Protein AF-A0A662RAE0-F1 (afdb_monomer_lite)

Structure (mmCIF, N/CA/C/O backbone):
data_AF-A0A662RAE0-F1
#
_entry.id   AF-A0A662RAE0-F1
#
loop_
_atom_site.group_PDB
_atom_site.id
_atom_site.type_symbol
_atom_site.label_atom_id
_atom_site.label_alt_id
_atom_site.label_comp_id
_atom_site.label_asym_id
_atom_site.label_entity_id
_atom_site.label_seq_id
_atom_site.pdbx_PDB_ins_code
_atom_site.Cartn_x
_atom_site.Cartn_y
_atom_site.Cartn_z
_atom_site.occupancy
_atom_site.B_iso_or_equiv
_atom_site.auth_seq_id
_atom_site.auth_comp_id
_atom_site.auth_asym_id
_atom_site.auth_atom_id
_atom_site.pdbx_PDB_model_num
ATOM 1 N N . MET A 1 1 ? 20.609 14.371 32.559 1.00 42.94 1 MET A N 1
ATOM 2 C CA . MET A 1 1 ? 20.238 14.198 31.137 1.00 42.94 1 MET A CA 1
ATOM 3 C C . MET A 1 1 ? 19.024 13.289 31.076 1.00 42.94 1 MET A C 1
ATOM 5 O O . MET A 1 1 ? 19.157 12.091 31.280 1.00 42.94 1 MET A O 1
ATOM 9 N N . GLN A 1 2 ? 17.835 13.879 30.946 1.00 44.38 2 GLN A N 1
ATOM 10 C CA . GLN A 1 2 ? 16.576 13.139 30.919 1.00 44.38 2 GLN A CA 1
ATOM 11 C C . GLN A 1 2 ? 16.362 12.576 29.514 1.00 44.38 2 GLN A C 1
ATOM 13 O O . GLN A 1 2 ? 16.314 13.319 28.536 1.00 44.38 2 GLN A O 1
ATOM 18 N N . TRP A 1 3 ? 16.285 11.252 29.428 1.00 42.00 3 TRP A N 1
ATOM 19 C CA . TRP A 1 3 ? 15.956 10.506 28.224 1.00 42.00 3 TRP A CA 1
ATOM 20 C C . TRP A 1 3 ? 14.484 10.736 27.871 1.00 42.00 3 TRP A C 1
ATOM 22 O O . TRP A 1 3 ? 13.607 9.951 28.227 1.00 42.00 3 TRP A O 1
ATOM 32 N N . THR A 1 4 ? 14.197 11.839 27.182 1.00 54.75 4 THR A N 1
ATOM 33 C CA . THR A 1 4 ? 12.907 12.041 26.523 1.00 54.75 4 THR A CA 1
ATOM 34 C C . THR A 1 4 ? 12.795 11.015 25.405 1.00 54.75 4 THR A C 1
ATOM 36 O O . THR A 1 4 ? 13.408 11.142 24.347 1.00 54.75 4 THR A O 1
ATOM 39 N N . ASN A 1 5 ? 12.020 9.973 25.682 1.00 58.84 5 ASN A N 1
ATOM 40 C CA . ASN A 1 5 ? 11.511 8.991 24.742 1.00 58.84 5 ASN A CA 1
ATOM 41 C C . ASN A 1 5 ? 11.079 9.697 23.439 1.00 58.84 5 ASN A C 1
ATOM 43 O O . ASN A 1 5 ? 10.125 10.482 23.416 1.00 58.84 5 ASN A O 1
ATOM 47 N N . ASN A 1 6 ? 11.884 9.520 22.391 1.00 67.81 6 ASN A N 1
ATOM 48 C CA . ASN A 1 6 ? 12.034 10.466 21.287 1.00 67.81 6 ASN A CA 1
ATOM 49 C C . ASN A 1 6 ? 10.888 10.303 20.271 1.00 67.81 6 ASN A C 1
ATOM 51 O O . ASN A 1 6 ? 11.061 9.780 19.167 1.00 67.81 6 ASN A O 1
ATOM 55 N N . LYS A 1 7 ? 9.686 10.763 20.646 1.00 68.81 7 LYS A N 1
ATOM 56 C CA . LYS A 1 7 ? 8.509 10.843 19.758 1.00 68.81 7 LYS A CA 1
ATOM 57 C C . LYS A 1 7 ? 8.854 11.503 18.422 1.00 68.81 7 LYS A C 1
ATOM 59 O O . LYS A 1 7 ? 8.306 11.116 17.402 1.00 68.81 7 LYS A O 1
ATOM 64 N N . PHE A 1 8 ? 9.797 12.445 18.413 1.00 71.56 8 PHE A N 1
ATOM 65 C CA . PHE A 1 8 ? 10.277 13.096 17.198 1.00 71.56 8 PHE A CA 1
ATOM 66 C C . PHE A 1 8 ? 10.974 12.124 16.231 1.00 71.56 8 PHE A C 1
ATOM 68 O O . PHE A 1 8 ? 10.584 12.046 15.070 1.00 71.56 8 PHE A O 1
ATOM 75 N N . ILE A 1 9 ? 11.935 11.323 16.710 1.00 75.81 9 ILE A N 1
ATOM 76 C CA . ILE A 1 9 ? 12.630 10.323 15.878 1.00 75.81 9 ILE A CA 1
ATOM 77 C C . ILE A 1 9 ? 11.665 9.223 15.428 1.00 75.81 9 ILE A C 1
ATOM 79 O O . ILE A 1 9 ? 11.730 8.783 14.285 1.00 75.81 9 ILE A O 1
ATOM 83 N N . THR A 1 10 ? 10.729 8.819 16.289 1.00 69.62 10 THR A N 1
ATOM 84 C CA . THR A 1 10 ? 9.716 7.809 15.940 1.00 69.62 10 THR A CA 1
ATOM 85 C C . THR A 1 10 ? 8.803 8.312 14.819 1.00 69.62 10 THR A C 1
ATOM 87 O O . THR A 1 10 ? 8.594 7.613 13.832 1.00 69.62 10 THR A O 1
ATOM 90 N N . THR A 1 11 ? 8.318 9.552 14.918 1.00 74.81 11 THR A N 1
ATOM 91 C CA . THR A 1 11 ? 7.478 10.169 13.882 1.00 74.81 11 THR A CA 1
ATOM 92 C C . THR A 1 11 ? 8.239 10.365 12.570 1.00 74.81 11 THR A C 1
ATOM 94 O O . THR A 1 11 ? 7.685 10.083 11.510 1.00 74.81 11 THR A O 1
ATOM 97 N N . LEU A 1 12 ? 9.507 10.791 12.626 1.00 74.88 12 LEU A N 1
ATOM 98 C CA . LEU A 1 12 ? 10.367 10.897 11.441 1.00 74.88 12 LEU A CA 1
ATOM 99 C C . LEU A 1 12 ? 10.636 9.532 10.796 1.00 74.88 12 LEU A C 1
ATOM 101 O O . LEU A 1 12 ? 10.610 9.409 9.576 1.00 74.88 12 LEU A O 1
ATOM 105 N N . GLY A 1 13 ? 10.859 8.492 11.599 1.00 73.19 13 GLY A N 1
ATOM 106 C CA . GLY A 1 13 ? 11.037 7.132 11.095 1.00 73.19 13 GLY A CA 1
ATOM 107 C C . GLY A 1 13 ? 9.794 6.632 10.360 1.00 73.19 13 GLY A C 1
ATOM 108 O O . GLY A 1 13 ? 9.895 6.137 9.240 1.00 73.19 13 GLY A O 1
ATOM 109 N N 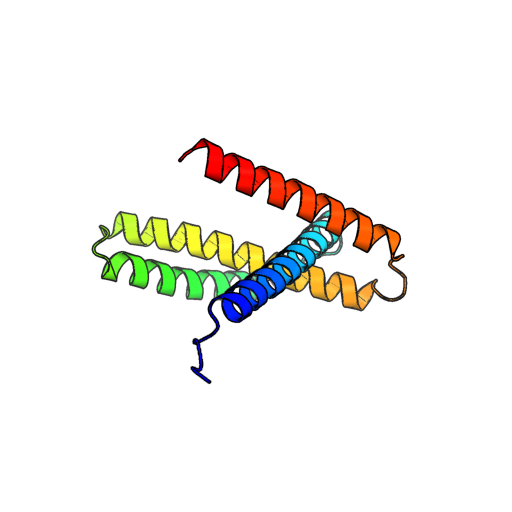. ILE A 1 14 ? 8.609 6.830 10.948 1.00 73.38 14 ILE A N 1
ATOM 110 C CA . ILE A 1 14 ? 7.335 6.425 10.337 1.00 73.38 14 ILE A CA 1
ATOM 111 C C . ILE A 1 14 ? 7.087 7.186 9.027 1.00 73.38 14 ILE A C 1
ATOM 113 O O . ILE A 1 14 ? 6.680 6.574 8.041 1.00 73.38 14 ILE A O 1
ATOM 117 N N . SER A 1 15 ? 7.361 8.494 8.973 1.00 73.62 15 SER A N 1
ATOM 118 C CA . SER A 1 15 ? 7.140 9.286 7.756 1.00 73.62 15 SER A CA 1
ATOM 119 C C . SER A 1 15 ? 8.086 8.905 6.615 1.00 73.62 15 SER A C 1
ATOM 121 O O . SER A 1 15 ? 7.644 8.835 5.470 1.00 73.62 15 SER A O 1
ATOM 123 N N . ILE A 1 16 ? 9.351 8.589 6.909 1.00 73.81 16 ILE A N 1
ATOM 124 C CA . ILE A 1 16 ? 10.318 8.112 5.906 1.00 73.81 16 ILE A CA 1
ATOM 125 C C . ILE A 1 16 ? 9.889 6.754 5.342 1.00 73.81 16 ILE A C 1
ATOM 127 O O . ILE A 1 16 ? 9.906 6.561 4.126 1.00 73.81 16 ILE A O 1
ATOM 131 N N . VAL A 1 17 ? 9.460 5.824 6.200 1.00 73.69 17 VAL A N 1
ATOM 132 C CA . VAL A 1 17 ? 8.983 4.500 5.767 1.00 73.69 17 VAL A CA 1
ATOM 133 C C . VAL A 1 17 ? 7.727 4.626 4.903 1.00 73.69 17 VAL A C 1
ATOM 135 O O . VAL A 1 17 ? 7.642 3.997 3.849 1.00 73.69 17 VAL A O 1
ATOM 138 N N . LEU A 1 18 ? 6.780 5.484 5.294 1.00 74.06 18 LEU A N 1
ATOM 139 C CA . LEU A 1 18 ? 5.584 5.768 4.497 1.00 74.06 18 LEU A CA 1
ATOM 140 C C . LEU A 1 18 ? 5.936 6.394 3.143 1.00 74.06 18 LEU A C 1
ATOM 142 O O . LEU A 1 18 ? 5.381 5.987 2.125 1.00 74.06 18 LEU A O 1
ATOM 146 N N . ALA A 1 19 ? 6.879 7.338 3.109 1.00 69.88 19 ALA A N 1
ATOM 147 C CA . ALA A 1 19 ? 7.329 7.969 1.871 1.00 69.88 19 ALA A CA 1
ATOM 148 C C . ALA A 1 19 ? 7.967 6.952 0.911 1.00 69.88 19 ALA A C 1
ATOM 150 O O . ALA A 1 19 ? 7.622 6.922 -0.269 1.00 69.88 19 ALA A O 1
ATOM 151 N N . LEU A 1 20 ? 8.836 6.069 1.413 1.00 70.00 20 LEU A N 1
ATOM 152 C CA . LEU A 1 20 ? 9.415 4.982 0.615 1.00 70.00 20 LEU A CA 1
ATOM 153 C C . LEU A 1 20 ? 8.341 4.012 0.105 1.00 70.00 20 LEU A C 1
ATOM 155 O O . LEU A 1 20 ? 8.378 3.611 -1.061 1.00 70.00 20 LEU A O 1
ATOM 159 N N . GLY A 1 21 ? 7.349 3.693 0.940 1.00 73.69 21 GLY A N 1
ATOM 160 C CA . GLY A 1 21 ? 6.181 2.908 0.543 1.00 73.69 21 GLY A CA 1
ATOM 161 C C . GLY A 1 21 ? 5.434 3.549 -0.628 1.00 73.69 21 GLY A C 1
ATOM 162 O O . GLY A 1 21 ? 5.219 2.898 -1.649 1.00 73.69 21 GLY A O 1
ATOM 163 N N . MET A 1 22 ? 5.127 4.844 -0.541 1.00 73.81 22 MET A N 1
ATOM 164 C CA . MET A 1 22 ? 4.441 5.578 -1.611 1.00 73.81 22 MET A CA 1
ATOM 165 C C . MET A 1 22 ? 5.252 5.606 -2.909 1.00 73.81 22 MET A C 1
ATOM 167 O O . MET A 1 22 ? 4.689 5.387 -3.980 1.00 73.81 22 MET A O 1
ATOM 171 N N . ILE A 1 23 ? 6.574 5.789 -2.834 1.00 71.69 23 ILE A N 1
ATOM 172 C CA . ILE A 1 23 ? 7.447 5.739 -4.017 1.00 71.69 23 ILE A CA 1
ATOM 173 C C . ILE A 1 23 ? 7.357 4.362 -4.690 1.00 71.69 23 ILE A C 1
ATOM 175 O O . ILE A 1 23 ? 7.162 4.287 -5.903 1.00 71.69 23 ILE A O 1
ATOM 179 N N . SER A 1 24 ? 7.428 3.270 -3.920 1.00 70.38 24 SER A N 1
ATOM 180 C CA . SER A 1 24 ? 7.311 1.913 -4.475 1.00 70.38 24 SER A CA 1
ATOM 181 C C . SER A 1 24 ? 5.948 1.657 -5.133 1.00 70.38 24 SER A C 1
ATOM 183 O O . SER A 1 24 ? 5.886 1.053 -6.202 1.00 70.38 24 SER A O 1
ATOM 185 N N . VAL A 1 25 ? 4.868 2.203 -4.566 1.00 74.00 25 VAL A N 1
ATOM 186 C CA . VAL A 1 25 ? 3.513 2.108 -5.124 1.00 74.00 25 VAL A CA 1
ATOM 187 C C . VAL A 1 25 ? 3.419 2.801 -6.486 1.00 74.00 25 VAL A C 1
ATOM 189 O O . VAL A 1 25 ? 2.867 2.224 -7.422 1.00 74.00 25 VAL A O 1
ATOM 192 N N . VAL A 1 26 ? 4.001 3.996 -6.638 1.00 74.81 26 VAL A N 1
ATOM 193 C CA . VAL A 1 26 ? 4.000 4.733 -7.918 1.00 74.81 26 VAL A CA 1
ATOM 194 C C . VAL A 1 26 ? 4.741 3.953 -9.010 1.00 74.81 26 VAL A C 1
ATOM 196 O O . VAL A 1 26 ? 4.244 3.846 -10.135 1.00 74.81 26 VAL A O 1
ATOM 199 N N . PHE A 1 27 ? 5.883 3.335 -8.688 1.00 68.12 27 PHE A N 1
ATOM 200 C CA . PHE A 1 27 ? 6.578 2.450 -9.631 1.00 68.12 27 PHE A CA 1
ATOM 201 C C . PHE A 1 27 ? 5.731 1.232 -10.021 1.00 68.12 27 PHE A C 1
ATOM 203 O O . PHE A 1 27 ? 5.746 0.829 -11.185 1.00 68.12 27 PHE A O 1
ATOM 210 N N . GLY A 1 28 ? 4.950 0.688 -9.085 1.00 69.50 28 GLY A N 1
ATOM 211 C CA . GLY A 1 28 ? 3.976 -0.372 -9.347 1.00 69.50 28 GLY A CA 1
ATOM 212 C C . GLY A 1 28 ? 2.908 0.013 -10.356 1.00 69.50 28 GLY A C 1
ATOM 213 O O . GLY A 1 28 ? 2.668 -0.733 -11.307 1.00 69.50 28 GLY A O 1
ATOM 214 N N . VAL A 1 29 ? 2.310 1.201 -10.195 1.00 70.56 29 VAL A N 1
ATOM 215 C CA . VAL A 1 29 ? 1.319 1.734 -11.148 1.00 70.56 29 VAL A CA 1
ATOM 216 C C . VAL A 1 29 ? 1.932 1.833 -12.543 1.00 70.56 29 VAL A C 1
ATOM 218 O O . VAL A 1 29 ? 1.324 1.413 -13.525 1.00 70.56 29 VAL A O 1
ATOM 221 N N . ILE A 1 30 ? 3.157 2.351 -12.643 1.00 69.19 30 ILE A N 1
ATOM 222 C CA . ILE A 1 30 ? 3.840 2.542 -13.928 1.00 69.19 30 ILE A CA 1
ATOM 223 C C . ILE A 1 30 ? 4.194 1.207 -14.579 1.00 69.19 30 ILE A C 1
ATOM 225 O O . ILE A 1 30 ? 4.096 1.092 -15.800 1.00 69.19 30 ILE A O 1
ATOM 229 N N . HIS A 1 31 ? 4.565 0.191 -13.799 1.00 66.81 31 HIS A N 1
ATOM 230 C CA . HIS A 1 31 ? 4.819 -1.156 -14.309 1.00 66.81 31 HIS A CA 1
ATOM 231 C C . HIS A 1 31 ? 3.562 -1.761 -14.944 1.00 66.81 31 HIS A C 1
ATOM 233 O O . HIS A 1 31 ? 3.606 -2.174 -16.102 1.00 66.81 31 HIS A O 1
ATOM 239 N N . ILE A 1 32 ? 2.435 -1.715 -14.227 1.00 67.94 32 ILE A N 1
ATOM 240 C CA . ILE A 1 32 ? 1.137 -2.222 -14.699 1.00 67.94 32 ILE A CA 1
ATOM 241 C C . ILE A 1 32 ? 0.655 -1.425 -15.922 1.00 67.94 32 ILE A C 1
ATOM 243 O O . ILE A 1 32 ? 0.224 -2.002 -16.917 1.00 67.94 32 ILE A O 1
ATOM 247 N N . SER A 1 33 ? 0.790 -0.095 -15.893 1.00 64.81 33 SER A N 1
ATOM 248 C CA . SER A 1 33 ? 0.398 0.784 -17.003 1.00 64.81 33 SER A CA 1
ATOM 249 C C . SER A 1 33 ? 1.288 0.641 -18.241 1.00 64.81 33 SER A C 1
ATOM 251 O O . SER A 1 33 ? 0.857 1.002 -19.332 1.00 64.81 33 SER A O 1
ATOM 253 N N . SER A 1 34 ? 2.518 0.138 -18.100 1.00 63.03 34 SER A N 1
ATOM 254 C CA . SER A 1 34 ? 3.436 -0.084 -19.228 1.00 63.03 34 SER A CA 1
ATOM 255 C C . SER A 1 34 ? 3.139 -1.381 -19.992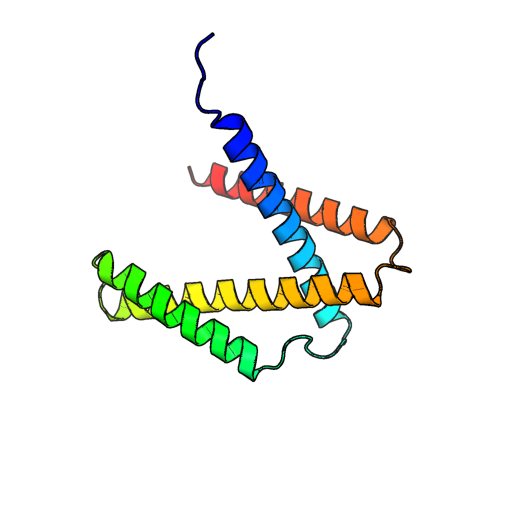 1.00 63.03 34 SER A C 1
ATOM 257 O O . SER A 1 34 ? 3.913 -1.747 -20.875 1.00 63.03 34 SER A O 1
ATOM 259 N N . GLY A 1 35 ? 2.067 -2.103 -19.642 1.00 58.78 35 GLY A N 1
ATOM 260 C CA . GLY A 1 35 ? 1.701 -3.373 -20.275 1.00 58.78 35 GLY A CA 1
ATOM 261 C C . GLY A 1 35 ? 2.631 -4.535 -19.918 1.00 58.78 35 GLY A C 1
ATOM 262 O O . GLY A 1 35 ? 2.523 -5.605 -20.515 1.00 58.78 35 GLY A O 1
ATOM 263 N N . ALA A 1 36 ? 3.537 -4.350 -18.949 1.00 58.09 36 ALA A N 1
ATOM 264 C CA . ALA A 1 36 ? 4.241 -5.470 -18.346 1.00 58.09 36 ALA A CA 1
ATOM 265 C C . ALA A 1 36 ? 3.190 -6.309 -17.607 1.00 58.09 36 ALA A C 1
ATOM 267 O O . ALA A 1 36 ? 2.422 -5.775 -16.805 1.00 58.09 36 ALA A O 1
ATOM 268 N N . GLY A 1 37 ? 3.092 -7.594 -17.956 1.00 58.25 37 GLY A N 1
ATOM 269 C CA . GLY A 1 37 ? 2.090 -8.506 -17.404 1.00 58.25 37 GLY A CA 1
ATOM 270 C C . GLY A 1 37 ? 2.056 -8.480 -15.875 1.00 58.25 37 GLY A C 1
ATOM 271 O O . GLY A 1 37 ? 3.027 -8.092 -15.230 1.00 58.25 37 GLY A O 1
ATOM 272 N N . ASN A 1 38 ? 0.921 -8.881 -15.298 1.00 58.78 38 ASN A N 1
ATOM 273 C CA . ASN A 1 38 ? 0.696 -8.776 -13.860 1.00 58.78 38 ASN A CA 1
ATOM 274 C C . ASN A 1 38 ? 1.848 -9.440 -13.063 1.00 58.78 38 ASN A C 1
ATOM 276 O O . ASN A 1 38 ? 2.010 -10.659 -13.152 1.00 58.78 38 ASN A O 1
ATOM 280 N N . PRO A 1 39 ? 2.638 -8.668 -12.291 1.00 61.44 39 PRO A N 1
ATOM 281 C CA . PRO A 1 39 ? 3.837 -9.169 -11.618 1.00 61.44 39 PRO A CA 1
ATOM 282 C C . PRO A 1 39 ? 3.527 -10.154 -10.485 1.00 61.44 39 PRO A C 1
ATOM 284 O O . PRO A 1 39 ? 4.409 -10.888 -10.044 1.00 61.44 39 PRO A O 1
ATOM 287 N N . VAL A 1 40 ? 2.281 -10.167 -10.002 1.00 60.88 40 VAL A N 1
ATOM 288 C CA . VAL A 1 40 ? 1.839 -11.028 -8.904 1.00 60.88 40 VAL A CA 1
ATOM 289 C C . VAL A 1 40 ? 0.844 -12.058 -9.439 1.00 60.88 40 VAL A C 1
ATOM 291 O O . VAL A 1 40 ? -0.166 -11.669 -10.032 1.00 60.88 40 VAL A O 1
ATOM 294 N N . PRO A 1 41 ? 1.061 -13.366 -9.217 1.00 73.31 41 PRO A N 1
ATOM 295 C CA . PRO A 1 41 ? 0.086 -14.373 -9.602 1.00 73.31 41 PRO A CA 1
ATOM 296 C C . PRO A 1 41 ? -1.236 -14.108 -8.870 1.00 73.31 41 PRO A C 1
ATOM 298 O O . PRO A 1 41 ? -1.285 -14.036 -7.643 1.00 73.31 41 PRO A O 1
ATOM 301 N N . LEU A 1 42 ? -2.317 -13.979 -9.642 1.00 71.94 42 LEU A N 1
ATOM 302 C CA . LEU A 1 42 ? -3.680 -13.698 -9.167 1.00 71.94 42 LEU A CA 1
ATOM 303 C C . LEU A 1 42 ? -4.113 -14.562 -7.958 1.00 71.94 42 LEU A C 1
ATOM 305 O O . LEU A 1 42 ? -4.680 -14.006 -7.018 1.00 71.94 42 LEU A O 1
ATOM 309 N N . PRO A 1 43 ? -3.787 -15.873 -7.901 1.00 78.69 43 PRO A N 1
ATOM 310 C CA . PRO A 1 43 ? -4.074 -16.706 -6.732 1.00 78.69 43 PRO A CA 1
ATOM 311 C C . PRO A 1 43 ? -3.418 -16.218 -5.434 1.00 78.69 43 PRO A C 1
ATOM 313 O O . PRO A 1 43 ? -4.048 -16.263 -4.381 1.00 78.69 43 PRO A O 1
ATOM 316 N N . ALA A 1 44 ? -2.180 -15.718 -5.492 1.00 73.38 44 ALA A N 1
ATOM 317 C CA . ALA A 1 44 ? -1.472 -15.210 -4.317 1.00 73.38 44 ALA A CA 1
ATOM 318 C C . ALA A 1 44 ? -2.076 -13.889 -3.819 1.00 73.38 44 ALA A C 1
ATOM 320 O O . ALA A 1 44 ? -2.192 -13.681 -2.612 1.00 73.38 44 ALA A O 1
ATOM 321 N N . LEU A 1 45 ? -2.520 -13.028 -4.742 1.00 78.50 45 LEU A N 1
ATOM 322 C CA . LEU A 1 45 ? -3.211 -11.782 -4.408 1.00 78.50 45 LEU A CA 1
ATOM 323 C C . LEU A 1 45 ? -4.549 -12.054 -3.706 1.00 78.50 45 LEU A C 1
ATOM 325 O O . LEU A 1 45 ? -4.853 -11.422 -2.699 1.00 78.50 45 LEU A O 1
ATOM 329 N N . LEU A 1 46 ? -5.324 -13.024 -4.202 1.00 79.88 46 LEU A N 1
ATOM 330 C CA . LEU A 1 46 ? -6.594 -13.433 -3.591 1.00 79.88 46 LEU A CA 1
ATOM 331 C C . LEU A 1 46 ? -6.393 -14.071 -2.211 1.00 79.88 46 LEU A C 1
ATOM 333 O O . LEU A 1 46 ? -7.190 -13.834 -1.307 1.00 79.88 46 LEU A O 1
ATOM 337 N N . MET A 1 47 ? -5.311 -14.832 -2.028 1.00 82.94 47 MET A N 1
ATOM 338 C CA . MET A 1 47 ? -4.907 -15.371 -0.725 1.00 82.94 47 MET A CA 1
ATOM 339 C C . MET A 1 47 ? -4.604 -14.248 0.274 1.00 82.94 47 MET A C 1
ATOM 341 O O . MET A 1 47 ? -5.148 -14.237 1.376 1.00 82.94 47 MET A O 1
ATOM 345 N N . ALA A 1 48 ? -3.795 -13.262 -0.128 1.00 81.19 48 ALA A N 1
ATOM 346 C CA . ALA A 1 48 ? -3.489 -12.099 0.702 1.00 81.19 48 ALA A CA 1
ATOM 347 C C . ALA A 1 48 ? -4.752 -11.285 1.030 1.00 81.19 48 ALA A C 1
ATOM 349 O O . ALA A 1 48 ? -4.962 -10.922 2.188 1.00 81.19 48 ALA A O 1
ATOM 350 N N . PHE A 1 49 ? -5.628 -11.074 0.043 1.00 87.62 49 PHE A N 1
ATOM 351 C CA . PHE A 1 49 ? -6.923 -10.428 0.241 1.00 87.62 49 PHE A CA 1
ATOM 352 C C . PHE A 1 49 ? -7.765 -11.170 1.278 1.00 87.62 49 PHE A C 1
ATOM 354 O O . PHE A 1 49 ? -8.252 -10.548 2.215 1.00 87.62 49 PHE A O 1
ATOM 361 N N . ALA A 1 50 ? -7.900 -12.493 1.159 1.00 87.69 50 ALA A N 1
ATOM 362 C CA . ALA A 1 50 ? -8.692 -13.298 2.084 1.00 87.69 50 ALA A CA 1
ATOM 363 C C . ALA A 1 50 ? -8.148 -13.241 3.521 1.00 87.69 50 ALA A C 1
ATOM 365 O O . ALA A 1 50 ? -8.923 -13.077 4.462 1.00 87.69 50 ALA A O 1
ATOM 366 N N . ILE A 1 51 ? -6.826 -13.316 3.702 1.00 89.81 51 ILE A N 1
ATOM 367 C CA . ILE A 1 51 ? -6.196 -13.228 5.029 1.00 89.81 51 ILE A CA 1
ATOM 368 C C . ILE A 1 51 ? -6.470 -11.859 5.662 1.00 89.81 51 ILE A C 1
ATOM 370 O O . ILE A 1 51 ? -6.926 -11.782 6.803 1.00 89.81 51 ILE A O 1
ATOM 374 N N . VAL A 1 52 ? -6.232 -10.771 4.921 1.00 88.56 52 VAL A N 1
ATOM 375 C CA . VAL A 1 52 ? -6.449 -9.407 5.431 1.00 88.56 52 VAL A CA 1
ATOM 376 C C . VAL A 1 52 ? -7.934 -9.124 5.648 1.00 88.56 52 VAL A C 1
ATOM 378 O O . VAL A 1 52 ? -8.283 -8.439 6.605 1.00 88.56 52 VAL A O 1
ATOM 381 N N . PHE A 1 53 ? -8.811 -9.680 4.814 1.00 89.38 53 PHE A N 1
ATOM 382 C CA . PHE A 1 53 ? -10.260 -9.580 4.964 1.00 89.38 53 PHE A CA 1
ATOM 383 C C . PHE A 1 53 ? -10.728 -10.181 6.281 1.00 89.38 53 PHE A C 1
ATOM 385 O O . PHE A 1 53 ? -11.415 -9.496 7.032 1.00 89.38 53 PHE A O 1
ATOM 392 N N . VAL A 1 54 ? -10.303 -11.410 6.594 1.00 90.88 54 VAL A N 1
ATOM 393 C CA . VAL A 1 54 ? -10.663 -12.086 7.849 1.00 90.88 54 VAL A CA 1
ATOM 394 C C . VAL A 1 54 ? -10.128 -11.314 9.056 1.00 90.88 54 VAL A C 1
ATOM 396 O O . VAL A 1 54 ? -10.869 -11.069 10.007 1.00 90.88 54 VAL A O 1
ATOM 399 N N . LEU A 1 55 ? -8.868 -10.868 9.010 1.00 89.56 55 LEU A N 1
ATOM 400 C CA . LEU A 1 55 ? -8.277 -10.063 10.086 1.00 89.56 55 LEU A CA 1
ATOM 401 C C . LEU A 1 55 ? -9.014 -8.730 10.275 1.00 89.56 55 LEU A C 1
ATOM 403 O O . LEU A 1 55 ? -9.304 -8.338 11.404 1.00 89.56 55 LEU A O 1
ATOM 407 N N . GLY A 1 56 ? -9.342 -8.050 9.176 1.00 84.81 56 GLY A N 1
ATOM 408 C CA . GLY A 1 56 ? -10.081 -6.793 9.187 1.00 84.81 56 GLY A CA 1
ATOM 409 C C . GLY A 1 56 ? -11.498 -6.966 9.723 1.00 84.81 56 GLY A C 1
ATOM 410 O O . GLY A 1 56 ? -11.921 -6.187 10.574 1.00 84.81 56 GLY A O 1
ATOM 411 N N . SER A 1 57 ? -12.213 -8.008 9.293 1.00 84.00 57 SER A N 1
ATOM 412 C CA . SER A 1 57 ? -13.563 -8.285 9.784 1.00 84.00 57 SER A CA 1
ATOM 413 C C . SER A 1 57 ? -13.574 -8.597 11.278 1.00 84.00 57 SER A C 1
ATOM 415 O O . SER A 1 57 ? -14.398 -8.039 11.993 1.00 84.00 57 SER A O 1
ATOM 417 N N . VAL A 1 58 ? -12.620 -9.398 11.773 1.00 87.94 58 VAL A N 1
ATOM 418 C CA . VAL A 1 58 ? -12.504 -9.698 13.212 1.00 87.94 58 VAL A CA 1
ATOM 419 C C . VAL A 1 58 ? -12.178 -8.432 14.004 1.00 87.94 58 VAL A C 1
ATOM 421 O O . VAL A 1 58 ? -12.768 -8.194 15.050 1.00 87.94 58 VAL A O 1
ATOM 424 N N . PHE A 1 59 ? -11.291 -7.576 13.492 1.00 88.06 59 PHE A N 1
ATOM 425 C CA . PHE A 1 59 ? -10.928 -6.326 14.161 1.00 88.06 59 PHE A CA 1
ATOM 426 C C . PHE A 1 59 ? -12.101 -5.344 14.287 1.00 88.06 59 PHE A C 1
ATOM 428 O O . PHE A 1 59 ? -12.238 -4.682 15.313 1.00 88.06 59 PHE A O 1
ATOM 435 N N . PHE A 1 60 ? -12.942 -5.219 13.257 1.00 84.62 60 PHE A N 1
ATOM 436 C CA . PHE A 1 60 ? -14.125 -4.358 13.329 1.00 84.62 60 PHE A CA 1
ATOM 437 C C . PHE A 1 60 ? -15.236 -4.961 14.194 1.00 84.62 60 PHE A C 1
ATOM 439 O O . PHE A 1 60 ? -15.906 -4.215 14.907 1.00 84.62 60 PHE A O 1
ATOM 446 N N . GLU A 1 61 ? -15.404 -6.284 14.172 1.00 86.06 61 GLU A N 1
ATOM 447 C CA . GLU A 1 61 ? -16.369 -6.984 15.026 1.00 86.06 61 GLU A CA 1
ATOM 448 C C . GLU A 1 61 ? -16.002 -6.847 16.515 1.00 86.06 61 GLU A C 1
ATOM 450 O O . GLU A 1 61 ? -16.860 -6.503 17.326 1.00 86.06 61 GLU A O 1
ATOM 455 N N . ASP A 1 62 ? -14.717 -6.973 16.868 1.00 86.88 62 ASP A N 1
ATOM 456 C CA . ASP A 1 62 ? -14.215 -6.793 18.244 1.00 86.88 62 ASP A CA 1
ATOM 457 C C . ASP A 1 62 ? -14.450 -5.368 18.786 1.00 86.88 62 ASP A C 1
ATOM 459 O O . ASP A 1 62 ? -14.658 -5.160 19.980 1.00 86.88 62 ASP A O 1
ATOM 463 N N . ARG A 1 63 ? -14.511 -4.366 17.897 1.00 84.00 63 ARG A N 1
ATOM 464 C CA . ARG A 1 63 ? -14.821 -2.970 18.255 1.00 84.00 63 ARG A CA 1
ATOM 465 C C . ARG A 1 63 ? -16.314 -2.645 18.319 1.00 84.00 63 ARG A C 1
ATOM 467 O O . ARG A 1 63 ? -16.667 -1.472 18.446 1.00 84.00 63 ARG A O 1
ATOM 474 N N . GLY A 1 64 ? -17.176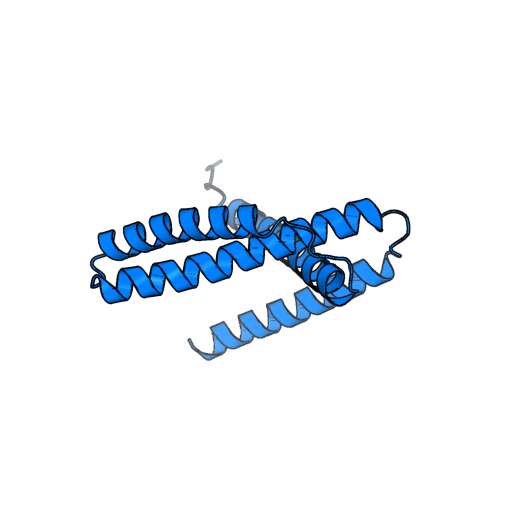 -3.659 18.257 1.00 83.69 64 GLY A N 1
ATOM 475 C CA . GLY A 1 64 ? -18.622 -3.511 18.406 1.00 83.69 64 GLY A CA 1
ATOM 476 C C . GLY A 1 64 ? -19.338 -3.037 17.142 1.00 83.69 64 GLY A C 1
ATOM 477 O O . GLY A 1 64 ? -20.438 -2.499 17.243 1.00 83.69 64 GLY A O 1
ATOM 478 N N . ALA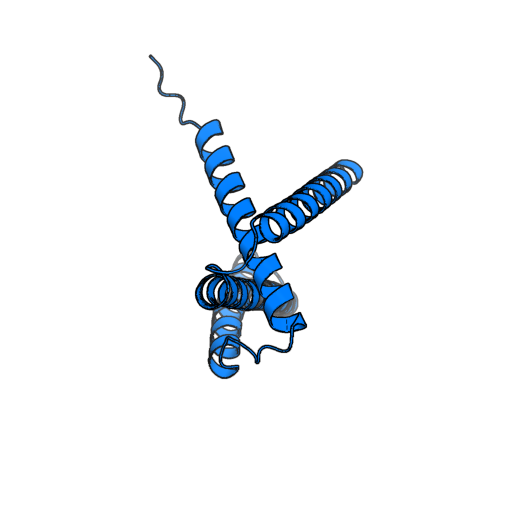 A 1 65 ? -18.734 -3.198 15.960 1.00 79.12 65 ALA A N 1
ATOM 479 C CA . ALA A 1 65 ? -19.451 -2.978 14.709 1.00 79.12 65 ALA A CA 1
ATOM 480 C C . ALA A 1 65 ? -20.475 -4.098 14.476 1.00 79.12 65 ALA A C 1
ATOM 482 O O . ALA A 1 65 ? -20.186 -5.270 14.714 1.00 79.12 65 ALA A O 1
ATOM 483 N N . ASP A 1 66 ? -21.649 -3.751 13.943 1.00 86.50 66 ASP A N 1
ATOM 484 C CA . ASP A 1 66 ? -22.608 -4.747 13.464 1.00 86.50 66 ASP A CA 1
ATOM 485 C C . ASP A 1 66 ? -21.952 -5.693 12.454 1.00 86.50 66 ASP A C 1
ATOM 487 O O . ASP A 1 66 ? -21.087 -5.290 11.674 1.00 86.50 66 ASP A O 1
ATOM 491 N N . ARG A 1 67 ? -22.419 -6.942 12.391 1.00 80.50 67 ARG A N 1
ATOM 492 C CA . ARG A 1 67 ? -21.843 -7.989 11.529 1.00 80.50 67 ARG A CA 1
ATOM 493 C C . ARG A 1 67 ? -21.707 -7.575 10.058 1.00 80.50 67 ARG A C 1
ATOM 495 O O . ARG A 1 67 ? -20.744 -7.941 9.388 1.00 80.50 67 ARG A O 1
ATOM 502 N N . VAL A 1 68 ? -22.645 -6.770 9.558 1.00 86.12 68 VAL A N 1
ATOM 503 C CA . VAL A 1 68 ? -22.585 -6.194 8.203 1.00 86.12 68 VAL A CA 1
ATOM 504 C C . VAL A 1 68 ? -21.509 -5.106 8.108 1.00 86.12 68 VAL A C 1
ATOM 506 O O . VAL A 1 68 ? -20.751 -5.079 7.141 1.00 86.12 68 VAL A O 1
ATOM 509 N N . GLY A 1 69 ? -21.390 -4.247 9.121 1.00 80.00 69 GLY A N 1
ATOM 510 C CA . GLY A 1 69 ? -20.347 -3.222 9.206 1.00 80.00 69 GLY A CA 1
ATOM 511 C C . GLY A 1 69 ? -18.942 -3.815 9.314 1.00 80.00 69 GLY A C 1
ATOM 512 O O . GLY A 1 69 ? -18.024 -3.327 8.658 1.00 80.00 69 GLY A O 1
ATOM 513 N N . ALA A 1 70 ? -18.782 -4.912 10.055 1.00 84.31 70 ALA A N 1
ATOM 514 C CA . ALA A 1 70 ? -17.523 -5.643 10.162 1.00 84.31 70 ALA A CA 1
ATOM 515 C C . ALA A 1 70 ? -17.097 -6.274 8.826 1.00 84.31 70 ALA A C 1
ATOM 517 O O . ALA A 1 70 ? -15.939 -6.154 8.425 1.00 84.31 70 ALA A O 1
ATOM 518 N N . LEU A 1 71 ? -18.039 -6.874 8.087 1.00 85.75 71 LEU A N 1
ATOM 519 C CA . LEU A 1 71 ? -17.789 -7.420 6.747 1.00 85.75 71 LEU A CA 1
ATOM 520 C C . LEU A 1 71 ? -17.409 -6.329 5.739 1.00 85.75 71 LEU A C 1
ATOM 522 O O . LEU A 1 71 ? -16.443 -6.486 4.993 1.00 85.75 71 LEU A O 1
ATOM 526 N N . VAL A 1 72 ? -18.140 -5.212 5.723 1.00 88.81 72 VAL A N 1
ATOM 527 C CA . VAL A 1 72 ? -17.857 -4.091 4.813 1.00 88.81 72 VAL A CA 1
ATOM 528 C C . VAL A 1 72 ? -16.517 -3.437 5.158 1.00 88.81 72 VAL A C 1
ATOM 530 O O . VAL A 1 72 ? -15.705 -3.199 4.263 1.00 88.81 72 VAL A O 1
ATOM 533 N N . GLY A 1 73 ? -16.241 -3.209 6.445 1.00 83.56 73 GLY A N 1
ATOM 534 C CA . GLY A 1 73 ? -14.969 -2.664 6.922 1.00 83.56 73 GLY A CA 1
ATOM 535 C C . GLY A 1 73 ? -13.783 -3.565 6.578 1.00 83.56 73 GLY A C 1
ATOM 536 O O . GLY A 1 73 ? -12.792 -3.092 6.019 1.00 83.56 73 GLY A O 1
ATOM 537 N N . GLY A 1 74 ? -13.910 -4.873 6.821 1.00 85.50 74 GLY A N 1
ATOM 538 C CA . GLY A 1 74 ? -12.915 -5.869 6.418 1.00 85.50 74 GLY A CA 1
ATOM 539 C C . GLY A 1 74 ? -12.687 -5.894 4.905 1.00 85.50 74 GLY A C 1
ATOM 540 O O . GLY A 1 74 ? -11.541 -5.929 4.463 1.00 85.50 74 GLY A O 1
ATOM 541 N N . GLY A 1 75 ? -13.755 -5.791 4.107 1.00 86.94 75 GLY A N 1
ATOM 542 C CA . GLY A 1 75 ? -13.709 -5.732 2.640 1.00 86.94 75 GLY A CA 1
ATOM 543 C C . GLY A 1 75 ? -12.919 -4.544 2.108 1.00 86.94 75 GLY A C 1
ATOM 544 O O . GLY A 1 75 ? -12.030 -4.707 1.271 1.00 86.94 75 GLY A O 1
ATOM 545 N N . ILE A 1 76 ? -13.208 -3.351 2.629 1.00 87.12 76 ILE A N 1
ATOM 546 C CA . ILE A 1 76 ? -12.521 -2.116 2.235 1.00 87.12 76 ILE A CA 1
ATOM 547 C C . ILE A 1 76 ? -11.036 -2.196 2.603 1.00 87.12 76 ILE A C 1
ATOM 549 O O . ILE A 1 76 ? -10.178 -1.917 1.764 1.00 87.12 76 ILE A O 1
ATOM 553 N N . VAL A 1 77 ? -10.716 -2.621 3.829 1.00 87.88 77 VAL A N 1
ATOM 554 C CA . VAL A 1 77 ? -9.321 -2.747 4.281 1.00 87.88 77 VAL A CA 1
ATOM 555 C C . VAL A 1 77 ? -8.567 -3.780 3.447 1.00 87.88 77 VAL A C 1
ATOM 557 O O . VAL A 1 77 ? -7.467 -3.494 2.976 1.00 87.88 77 VAL A O 1
ATOM 560 N N . ALA A 1 78 ? -9.159 -4.947 3.195 1.00 86.88 78 ALA A N 1
ATOM 561 C CA . ALA A 1 78 ? -8.549 -5.986 2.373 1.00 86.88 78 ALA A CA 1
ATOM 562 C C . ALA A 1 78 ? -8.280 -5.522 0.941 1.00 86.88 78 ALA A C 1
ATOM 564 O O . ALA A 1 78 ? -7.211 -5.810 0.400 1.00 86.88 78 ALA A O 1
ATOM 565 N N . ALA A 1 79 ? -9.206 -4.768 0.340 1.00 84.81 79 ALA A N 1
ATOM 566 C CA . ALA A 1 79 ? -9.033 -4.214 -0.999 1.00 84.81 79 ALA A CA 1
ATOM 567 C C . ALA A 1 79 ? -7.865 -3.223 -1.042 1.00 84.81 79 ALA A C 1
ATOM 569 O O . ALA A 1 79 ? -6.989 -3.340 -1.898 1.00 84.81 79 ALA A O 1
ATOM 570 N N . ILE A 1 80 ? -7.810 -2.295 -0.083 1.00 85.19 80 ILE A N 1
ATOM 571 C CA . ILE A 1 80 ? -6.738 -1.295 0.005 1.00 85.19 80 ILE A CA 1
ATOM 572 C C . ILE A 1 80 ? -5.384 -1.977 0.204 1.00 85.19 80 ILE A C 1
ATOM 574 O O . ILE A 1 80 ? -4.440 -1.697 -0.532 1.00 85.19 80 ILE A O 1
ATOM 578 N N . VAL A 1 81 ? -5.282 -2.898 1.163 1.00 84.62 81 VAL A N 1
ATOM 579 C CA . VAL A 1 81 ? -4.018 -3.578 1.469 1.00 84.62 81 VAL A CA 1
ATOM 580 C C . VAL A 1 81 ? -3.559 -4.430 0.291 1.00 84.62 81 VAL A C 1
ATOM 582 O O . VAL A 1 81 ? -2.395 -4.351 -0.084 1.00 84.62 81 VAL A O 1
ATOM 585 N N . SER A 1 82 ? -4.461 -5.174 -0.351 1.00 83.25 82 SER A N 1
ATOM 586 C CA . SER A 1 82 ? -4.112 -6.005 -1.511 1.00 83.25 82 SER A CA 1
ATOM 587 C C . SER A 1 82 ? -3.626 -5.165 -2.689 1.00 83.25 82 SER A C 1
ATOM 589 O O . SER A 1 82 ? -2.639 -5.526 -3.330 1.00 83.25 82 SER A O 1
ATOM 591 N N . LEU A 1 83 ? -4.267 -4.018 -2.946 1.00 81.69 83 LEU A N 1
ATOM 592 C CA . LEU A 1 83 ? -3.806 -3.068 -3.960 1.00 81.69 83 LEU A CA 1
ATOM 593 C C . LEU A 1 83 ? -2.416 -2.528 -3.624 1.00 81.69 83 LEU A C 1
ATOM 595 O O . LEU A 1 83 ? -1.542 -2.542 -4.488 1.00 81.69 83 LEU A O 1
ATOM 599 N N . ILE A 1 84 ? -2.181 -2.109 -2.377 1.00 82.94 84 ILE A N 1
ATOM 600 C CA . ILE A 1 84 ? -0.861 -1.636 -1.940 1.00 82.94 84 ILE A CA 1
ATOM 601 C C . ILE A 1 84 ? 0.182 -2.736 -2.142 1.00 82.94 84 ILE A C 1
ATOM 603 O O . ILE A 1 84 ? 1.213 -2.477 -2.749 1.00 82.94 84 ILE A O 1
ATOM 607 N N . THR A 1 85 ? -0.079 -3.972 -1.713 1.00 80.56 85 THR A N 1
ATOM 608 C CA . THR A 1 85 ? 0.862 -5.090 -1.880 1.00 80.56 85 THR A CA 1
ATOM 609 C C . THR A 1 85 ? 1.167 -5.363 -3.353 1.00 80.56 85 THR A C 1
ATOM 611 O O . THR A 1 85 ? 2.334 -5.496 -3.718 1.00 80.56 85 THR A O 1
ATOM 614 N N . MET A 1 86 ? 0.146 -5.384 -4.215 1.00 79.56 86 MET A N 1
ATOM 615 C CA . MET A 1 86 ? 0.311 -5.560 -5.662 1.00 79.56 86 MET A CA 1
ATOM 616 C C . MET A 1 86 ? 1.206 -4.473 -6.267 1.00 79.56 86 MET A C 1
ATOM 618 O O . MET A 1 86 ? 2.117 -4.766 -7.043 1.00 79.56 86 MET A O 1
ATOM 622 N N . LEU A 1 87 ? 0.966 -3.220 -5.880 1.00 76.75 87 LEU A N 1
ATOM 623 C CA . LEU A 1 87 ? 1.698 -2.053 -6.359 1.00 76.75 87 LEU A CA 1
ATOM 624 C C . LEU A 1 87 ? 3.141 -2.043 -5.840 1.00 76.75 87 LEU A C 1
ATOM 626 O O . LEU A 1 87 ? 4.065 -1.829 -6.616 1.00 76.75 87 LEU A O 1
ATOM 630 N N . VAL A 1 88 ? 3.368 -2.353 -4.565 1.00 79.06 88 VAL A N 1
ATOM 631 C CA . VAL A 1 88 ? 4.718 -2.455 -3.990 1.00 79.06 88 VAL A CA 1
ATOM 632 C C . VAL A 1 88 ? 5.516 -3.561 -4.687 1.00 79.06 88 VAL A C 1
ATOM 634 O O . VAL A 1 88 ? 6.637 -3.315 -5.129 1.00 79.06 88 VAL A O 1
ATOM 637 N N . CYS A 1 89 ? 4.940 -4.756 -4.862 1.00 75.94 89 CYS A N 1
ATOM 638 C CA . CYS A 1 89 ? 5.598 -5.853 -5.579 1.00 75.94 89 CYS A CA 1
ATOM 639 C C . CYS A 1 89 ? 5.912 -5.481 -7.034 1.00 75.94 89 CYS A C 1
ATOM 641 O O . CYS A 1 89 ? 7.030 -5.716 -7.495 1.00 75.94 89 CYS A O 1
ATOM 643 N N . GLY A 1 90 ? 4.968 -4.852 -7.742 1.00 72.81 90 GLY A N 1
ATOM 644 C CA . GLY A 1 90 ? 5.192 -4.358 -9.102 1.00 72.81 90 GLY A CA 1
ATOM 645 C C . GLY A 1 90 ? 6.269 -3.274 -9.178 1.00 72.81 90 GLY A C 1
ATOM 646 O O . GLY A 1 90 ? 7.060 -3.259 -10.119 1.00 72.81 90 GLY A O 1
ATOM 647 N N . GLY A 1 91 ? 6.352 -2.405 -8.170 1.00 69.69 91 GLY A N 1
ATOM 648 C CA . GLY A 1 91 ? 7.371 -1.366 -8.084 1.00 69.69 91 GLY A CA 1
ATOM 649 C C . GLY A 1 91 ? 8.767 -1.921 -7.837 1.00 69.69 91 GLY A C 1
ATOM 650 O O . GLY A 1 91 ? 9.713 -1.520 -8.513 1.00 69.69 91 GLY A O 1
ATOM 651 N N . VAL A 1 92 ? 8.897 -2.894 -6.932 1.00 70.12 92 VAL A N 1
ATOM 652 C CA . VAL A 1 92 ? 10.169 -3.588 -6.668 1.00 70.12 92 VAL A CA 1
ATOM 653 C C . VAL A 1 92 ? 10.640 -4.352 -7.908 1.00 70.12 92 VAL A C 1
ATOM 655 O O . VAL A 1 92 ? 11.806 -4.235 -8.282 1.00 70.12 92 VAL A O 1
ATOM 658 N N . LEU A 1 93 ? 9.743 -5.065 -8.597 1.00 69.81 93 LEU A N 1
ATOM 659 C CA . LEU A 1 93 ? 10.062 -5.743 -9.860 1.00 69.81 93 LEU A CA 1
ATOM 660 C C . LEU A 1 93 ? 10.493 -4.755 -10.946 1.00 69.81 93 LEU A C 1
ATOM 662 O O . LEU A 1 93 ? 11.516 -4.967 -11.592 1.00 69.81 93 LEU A O 1
ATOM 666 N N . TYR A 1 94 ? 9.786 -3.633 -11.107 1.00 67.94 94 TYR A N 1
ATOM 667 C CA . TYR A 1 94 ? 10.184 -2.584 -12.049 1.00 67.94 94 TYR A CA 1
ATOM 668 C C . TYR A 1 94 ? 11.591 -2.047 -11.748 1.00 67.94 94 TYR A C 1
ATOM 670 O O . TYR A 1 94 ? 12.399 -1.896 -12.666 1.00 67.94 94 TYR A O 1
ATOM 678 N N . LEU A 1 95 ? 11.904 -1.793 -10.475 1.00 68.25 95 LEU A N 1
ATOM 679 C CA . LEU A 1 95 ? 13.230 -1.343 -10.051 1.00 68.25 95 LEU A CA 1
ATOM 680 C C . LEU A 1 95 ? 14.307 -2.407 -10.294 1.00 68.25 95 LEU A C 1
ATOM 682 O O . LEU A 1 95 ? 15.393 -2.063 -10.741 1.00 68.25 95 LEU A O 1
ATOM 686 N N . MET A 1 96 ? 14.024 -3.692 -10.080 1.00 66.25 96 MET A N 1
ATOM 687 C CA . MET A 1 96 ? 15.000 -4.757 -10.345 1.00 66.25 96 MET A CA 1
ATOM 688 C C . MET A 1 96 ? 15.238 -4.992 -11.841 1.00 66.25 96 MET A C 1
ATOM 690 O O . MET A 1 96 ? 16.374 -5.204 -12.252 1.00 66.25 96 MET A O 1
ATOM 694 N N . THR A 1 97 ? 14.197 -4.929 -12.676 1.00 66.62 97 THR A N 1
ATOM 695 C CA . THR A 1 97 ? 14.317 -5.219 -14.116 1.00 66.62 97 THR A CA 1
ATOM 696 C C . THR A 1 97 ? 14.801 -4.017 -14.930 1.00 66.62 97 THR A C 1
ATOM 698 O O . THR A 1 97 ? 15.532 -4.183 -15.903 1.00 66.62 97 THR A O 1
ATOM 701 N N . LYS A 1 98 ? 14.395 -2.795 -14.564 1.00 64.69 98 LYS A N 1
ATOM 702 C CA . LYS A 1 98 ? 14.726 -1.560 -15.297 1.00 64.69 98 LYS A CA 1
ATOM 703 C C . LYS A 1 98 ? 15.653 -0.615 -14.531 1.00 64.69 98 LYS A C 1
ATOM 705 O O . LYS A 1 98 ? 16.102 0.360 -15.129 1.00 64.69 98 LYS A O 1
ATOM 710 N N . GLY A 1 99 ? 15.975 -0.861 -13.260 1.00 54.06 99 GLY A N 1
ATOM 711 C CA . GLY A 1 99 ? 16.734 0.071 -12.412 1.00 54.06 99 GLY A CA 1
ATOM 712 C C . GLY A 1 99 ? 18.141 0.400 -12.904 1.00 54.06 99 GLY A C 1
ATOM 713 O O . GLY A 1 99 ? 18.599 1.512 -12.681 1.00 54.06 99 GLY A O 1
ATOM 714 N N . MET A 1 100 ? 18.793 -0.488 -13.660 1.00 51.00 100 M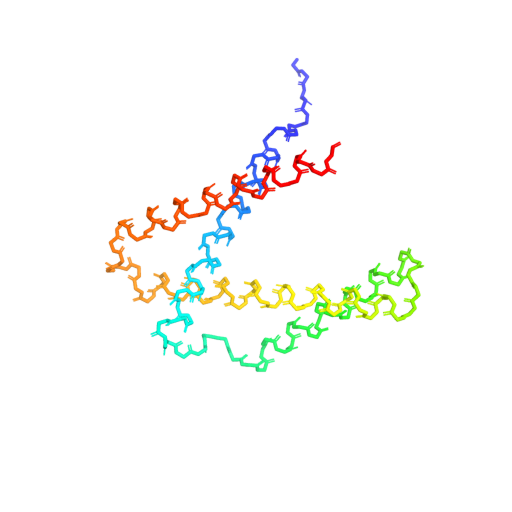ET A N 1
ATOM 715 C CA . MET A 1 100 ? 20.096 -0.180 -14.268 1.00 51.00 100 MET A CA 1
ATOM 716 C C . MET A 1 100 ? 20.020 0.790 -15.462 1.00 51.00 100 MET A C 1
ATOM 718 O O . MET A 1 100 ? 21.036 1.370 -15.823 1.00 51.00 100 MET A O 1
ATOM 722 N N . ASN A 1 101 ? 18.842 0.989 -16.067 1.00 54.06 101 ASN A N 1
ATOM 723 C CA . ASN A 1 101 ? 18.639 1.883 -17.219 1.00 54.06 101 ASN A CA 1
ATOM 724 C C . ASN A 1 101 ? 17.560 2.957 -16.967 1.00 54.06 101 ASN A C 1
ATOM 726 O O . ASN A 1 101 ? 17.181 3.709 -17.863 1.00 54.06 101 ASN A O 1
ATOM 730 N N . THR A 1 102 ? 17.001 3.015 -15.756 1.00 54.31 102 THR A N 1
ATOM 731 C CA . THR A 1 102 ? 16.006 4.028 -15.400 1.00 54.31 102 THR A CA 1
ATOM 732 C C . THR A 1 102 ? 16.761 5.270 -14.957 1.00 54.31 102 THR A C 1
ATOM 734 O O . THR A 1 102 ? 17.215 5.348 -13.821 1.00 54.31 102 THR A O 1
ATOM 737 N N . GLY A 1 103 ? 16.914 6.214 -15.888 1.00 57.56 103 GLY A N 1
ATOM 738 C CA . GLY A 1 103 ? 17.509 7.524 -15.636 1.00 57.56 103 GLY A CA 1
ATOM 739 C C . GLY A 1 103 ? 16.926 8.181 -14.385 1.00 57.56 103 GLY A C 1
ATOM 740 O O . GLY A 1 103 ? 15.721 8.099 -14.112 1.00 57.56 103 GLY A O 1
ATOM 741 N N . ILE A 1 104 ? 17.813 8.815 -13.621 1.00 59.97 104 ILE A N 1
ATOM 742 C CA . ILE A 1 104 ? 17.561 9.482 -12.335 1.00 59.97 104 ILE A CA 1
ATOM 743 C C . ILE A 1 104 ? 16.382 10.472 -12.456 1.00 59.97 104 ILE A C 1
ATOM 745 O O . ILE A 1 104 ? 15.605 10.660 -11.521 1.00 59.97 104 ILE A O 1
ATOM 749 N N . ASP A 1 105 ? 16.170 11.004 -13.658 1.00 59.66 105 ASP A N 1
ATOM 750 C CA . ASP A 1 105 ? 15.086 11.901 -14.067 1.00 59.66 105 ASP A CA 1
ATOM 751 C C . ASP A 1 105 ? 13.692 11.348 -13.732 1.00 59.66 105 ASP A C 1
ATOM 753 O O . ASP A 1 105 ? 12.802 12.071 -13.278 1.00 59.66 105 ASP A O 1
ATOM 757 N N . LYS A 1 106 ? 13.495 10.035 -13.908 1.00 57.97 106 LYS A N 1
ATOM 758 C CA . LYS A 1 106 ? 12.197 9.384 -13.685 1.00 57.97 106 LYS A CA 1
ATOM 759 C C . LYS A 1 106 ? 11.907 9.192 -12.199 1.00 57.97 106 LYS A C 1
ATOM 761 O O . LYS A 1 106 ? 10.759 9.318 -11.781 1.00 57.97 106 LYS A O 1
ATOM 766 N N . ILE A 1 107 ? 12.950 8.940 -11.406 1.00 60.16 107 ILE A N 1
ATOM 767 C CA . ILE A 1 107 ? 12.863 8.869 -9.943 1.00 60.16 107 ILE A CA 1
ATOM 768 C C . ILE A 1 107 ? 12.503 10.255 -9.398 1.00 60.16 107 ILE A C 1
ATOM 770 O O . ILE A 1 107 ? 11.567 10.373 -8.611 1.00 60.16 107 ILE A O 1
ATOM 774 N N . ILE A 1 108 ? 13.175 11.306 -9.877 1.00 62.25 108 ILE A N 1
ATOM 775 C CA . ILE A 1 108 ? 12.932 12.697 -9.465 1.00 62.25 108 ILE A CA 1
ATOM 776 C C . ILE A 1 108 ? 11.502 13.142 -9.808 1.00 62.25 108 ILE A C 1
ATOM 778 O O . ILE A 1 108 ? 10.826 13.730 -8.966 1.00 62.25 108 ILE A O 1
ATOM 782 N N . SER A 1 109 ? 11.004 12.819 -11.006 1.00 59.06 109 SER A N 1
ATOM 783 C CA . SER A 1 109 ? 9.635 13.164 -11.419 1.00 59.06 109 SER A CA 1
ATOM 784 C C . SER A 1 109 ? 8.568 12.492 -10.545 1.00 59.06 109 SER A C 1
ATOM 786 O O . SER A 1 109 ? 7.619 13.147 -10.113 1.00 59.06 109 SER A O 1
ATOM 788 N N . MET A 1 110 ? 8.738 11.211 -10.204 1.00 58.84 110 MET A N 1
ATOM 789 C CA . MET A 1 110 ? 7.811 10.519 -9.298 1.00 58.84 110 MET A CA 1
ATOM 790 C C . MET A 1 110 ? 7.869 11.066 -7.873 1.00 58.84 110 MET A C 1
ATOM 792 O O . MET A 1 110 ? 6.836 11.177 -7.213 1.00 58.84 110 MET A O 1
ATOM 796 N N . LEU A 1 111 ? 9.061 11.445 -7.411 1.00 61.84 111 LEU A N 1
ATOM 797 C CA . LEU A 1 111 ? 9.257 12.067 -6.104 1.00 61.84 111 LEU A CA 1
ATOM 798 C C . LEU A 1 111 ? 8.551 13.429 -6.042 1.00 61.84 111 LEU A C 1
ATOM 800 O O . LEU A 1 111 ? 7.875 13.721 -5.058 1.00 61.84 111 LEU A O 1
ATOM 804 N N . ALA A 1 112 ? 8.597 14.205 -7.129 1.00 64.50 112 ALA A N 1
ATOM 805 C CA . ALA A 1 112 ? 7.850 15.452 -7.262 1.00 64.50 112 ALA A CA 1
ATOM 806 C C . ALA A 1 112 ? 6.327 15.229 -7.215 1.00 64.50 112 ALA A C 1
ATOM 808 O O . ALA A 1 112 ? 5.634 15.913 -6.464 1.00 64.50 112 ALA A O 1
ATOM 809 N N . VAL A 1 113 ? 5.798 14.237 -7.941 1.00 61.81 113 VAL A N 1
ATOM 810 C CA . VAL A 1 113 ? 4.361 13.897 -7.894 1.00 61.81 113 VAL A CA 1
ATOM 811 C C . VAL A 1 113 ? 3.941 13.455 -6.490 1.00 61.81 113 VAL A C 1
ATOM 813 O O . VAL A 1 113 ? 2.913 13.907 -5.987 1.00 61.81 113 VAL A O 1
ATOM 816 N N . CYS A 1 114 ? 4.748 12.627 -5.821 1.00 65.06 114 CYS A N 1
ATOM 817 C CA . CYS A 1 114 ? 4.485 12.199 -4.446 1.00 65.06 114 CYS A CA 1
ATOM 818 C C . CYS A 1 114 ? 4.483 13.387 -3.469 1.00 65.06 114 CYS A C 1
ATOM 820 O O . CYS A 1 114 ? 3.657 13.434 -2.558 1.00 65.06 114 CYS A O 1
ATOM 822 N N . MET A 1 115 ? 5.365 14.369 -3.676 1.00 67.88 115 MET A N 1
ATOM 823 C CA . MET A 1 115 ? 5.433 15.589 -2.870 1.00 67.88 115 MET A CA 1
ATOM 824 C C . MET A 1 115 ? 4.196 16.480 -3.071 1.00 67.88 115 MET A C 1
ATOM 826 O O . MET A 1 115 ? 3.632 16.972 -2.093 1.00 67.88 115 MET A O 1
ATOM 830 N N . VAL A 1 116 ? 3.721 16.629 -4.313 1.00 72.38 116 VAL A N 1
ATOM 831 C CA . VAL A 1 116 ? 2.492 17.377 -4.638 1.00 72.38 116 VAL A CA 1
ATOM 832 C C . VAL A 1 116 ? 1.252 16.691 -4.059 1.00 72.38 116 VAL A C 1
ATOM 834 O O . VAL A 1 116 ? 0.439 17.350 -3.413 1.00 72.38 116 VAL A O 1
ATOM 837 N N . LEU A 1 117 ? 1.120 15.371 -4.230 1.00 67.25 117 LEU A N 1
ATOM 838 C CA . LEU A 1 117 ? 0.008 14.594 -3.667 1.00 67.25 117 LEU A CA 1
ATOM 839 C C . LEU A 1 117 ? 0.012 14.617 -2.136 1.00 67.25 117 LEU A C 1
ATOM 841 O O . LEU A 1 117 ? -1.044 14.778 -1.526 1.00 67.25 117 LEU A O 1
ATOM 845 N N . GLY A 1 118 ? 1.191 14.507 -1.515 1.00 68.94 118 GLY A N 1
ATOM 846 C CA . GLY A 1 118 ? 1.350 14.617 -0.067 1.00 68.94 118 GLY A CA 1
ATOM 847 C C . GLY A 1 118 ? 0.879 15.974 0.451 1.00 68.94 118 GLY A C 1
ATOM 848 O O . GLY A 1 118 ? 0.068 16.028 1.373 1.00 68.94 118 GLY A O 1
ATOM 849 N N . MET A 1 119 ? 1.313 17.065 -0.187 1.00 70.38 119 MET A N 1
ATOM 850 C CA . MET A 1 119 ? 0.852 18.415 0.147 1.00 70.38 119 MET A CA 1
ATOM 851 C C . MET A 1 119 ? -0.662 18.553 -0.026 1.00 70.38 119 MET A C 1
ATOM 853 O O . MET A 1 119 ? -1.324 18.993 0.906 1.00 70.38 119 MET A O 1
ATOM 857 N N . ALA A 1 120 ? -1.230 18.109 -1.151 1.00 64.44 120 ALA A N 1
ATOM 858 C CA . ALA A 1 120 ? -2.669 18.193 -1.407 1.00 64.44 120 ALA A CA 1
ATOM 859 C C . ALA A 1 120 ? -3.506 17.417 -0.372 1.00 64.44 120 ALA A C 1
ATOM 861 O O . ALA A 1 120 ? -4.502 17.938 0.131 1.00 64.44 120 ALA A O 1
ATOM 862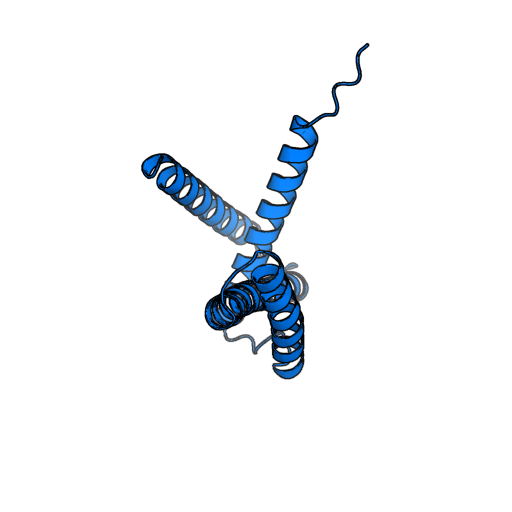 N N . ALA A 1 121 ? -3.086 16.204 -0.002 1.00 63.25 121 ALA A N 1
ATOM 863 C CA . ALA A 1 121 ? -3.761 15.398 1.014 1.00 63.25 121 ALA A CA 1
ATOM 864 C C . ALA A 1 121 ? -3.688 16.045 2.406 1.00 63.25 121 ALA A C 1
ATOM 866 O O . ALA A 1 121 ? -4.695 16.105 3.114 1.00 63.25 121 ALA A O 1
ATOM 867 N N . PHE A 1 122 ? -2.525 16.586 2.787 1.00 70.56 122 PHE A N 1
ATOM 868 C CA . PHE A 1 122 ? -2.372 17.336 4.037 1.00 70.56 122 PHE A CA 1
ATOM 869 C C . PHE A 1 122 ? -3.222 18.610 4.056 1.00 70.56 122 PHE A C 1
ATOM 871 O O . PHE A 1 122 ? -3.845 18.914 5.075 1.00 70.56 122 PHE A O 1
ATOM 878 N N . SER A 1 123 ? -3.287 19.341 2.941 1.00 70.19 123 SER A N 1
ATOM 879 C CA . SER A 1 123 ? -4.151 20.515 2.788 1.00 70.19 123 SER A CA 1
ATOM 880 C C . SER A 1 123 ? -5.624 20.150 2.939 1.00 70.19 123 SER A C 1
ATOM 882 O O . SER A 1 123 ? -6.350 20.830 3.661 1.00 70.19 123 SER A O 1
ATOM 884 N N . TYR A 1 124 ? -6.056 19.055 2.312 1.00 68.06 124 TYR A N 1
ATOM 885 C CA . TYR A 1 124 ? -7.438 18.587 2.376 1.00 68.06 124 TYR A CA 1
ATOM 886 C C . TYR A 1 124 ? -7.831 18.153 3.794 1.00 68.06 124 TYR A C 1
ATOM 888 O O . TYR A 1 124 ? -8.861 18.579 4.313 1.00 68.06 124 TYR A O 1
ATOM 896 N N . LEU A 1 125 ? -6.965 17.393 4.472 1.00 70.81 125 LEU A N 1
ATOM 897 C CA . LEU A 1 125 ? -7.161 16.993 5.870 1.00 70.81 125 LEU A CA 1
ATOM 898 C C . LEU A 1 125 ? -7.214 18.189 6.827 1.00 70.81 125 LEU A C 1
ATOM 900 O O . LEU A 1 125 ? -7.961 18.158 7.802 1.00 70.81 125 LEU A O 1
ATOM 904 N N . ARG A 1 126 ? -6.437 19.245 6.562 1.00 73.19 126 ARG A N 1
ATOM 905 C CA . ARG A 1 126 ? -6.465 20.480 7.357 1.00 73.19 126 ARG A CA 1
ATOM 906 C C . ARG A 1 126 ? -7.706 21.329 7.085 1.00 73.19 126 ARG A C 1
ATOM 908 O O . ARG A 1 126 ? -8.144 22.021 7.987 1.00 73.19 126 ARG A O 1
ATOM 915 N N . SER A 1 127 ? -8.257 21.281 5.873 1.00 68.12 127 SER A N 1
ATOM 916 C CA . SER A 1 127 ? -9.455 22.044 5.495 1.00 68.12 127 SER A CA 1
ATOM 917 C C . SER A 1 127 ? -10.750 21.497 6.104 1.00 68.12 127 SER A C 1
ATOM 919 O O . SER A 1 127 ? -11.739 22.220 6.147 1.00 68.12 127 SER A O 1
ATOM 921 N N . HIS A 1 128 ? -10.764 20.231 6.528 1.00 55.88 128 HIS A N 1
ATOM 922 C CA . HIS A 1 128 ? -11.924 19.572 7.139 1.00 55.88 128 HIS A CA 1
ATOM 923 C C . HIS A 1 128 ? -11.855 19.506 8.678 1.00 55.88 128 HIS A C 1
ATOM 925 O O . HIS A 1 128 ? -12.652 18.799 9.298 1.00 55.88 128 HIS A O 1
ATOM 931 N N . ARG A 1 129 ? -10.912 20.233 9.287 1.00 47.69 129 ARG A N 1
ATOM 932 C CA . ARG A 1 129 ? -10.750 20.396 10.736 1.00 47.69 129 ARG A CA 1
ATOM 933 C C . ARG A 1 129 ? -10.927 21.855 11.124 1.00 47.69 129 ARG A C 1
ATOM 935 O O . ARG A 1 129 ? -11.434 22.077 12.241 1.00 47.69 129 ARG A O 1
#

Foldseek 3Di:
DDPPPCPPVVVVVVVVVVLVLQLLLVLLVVLVVVVPPQLDDPVVLVVQLVVQLVVQLVVCVVVVDDSVRSNVRSNVRSVVVSSSVSSNSSSVVSCVVCVVPPPPVVSVVSSVVSVVVVVVVVVVVVVVD

Secondary structure (DSSP, 8-state):
------HHHHHHHHHHHHHHHHHHHHHHHHHHHTT---SS-HHHHHHHHHHHHHHHHHHHHHTT--HHHHHHHHHHHHHHHHHHHHHHHHHHHHHHHHTTTS-HHHHHHHHHHHHHHHHHHHHHHHHT-

Sequence (129 aa):
MQWTNNKFITTLGISIVLALGMISVVFGVIHISSGAGNPVPLPALLMAFAIVFVLGSVFFEDRGADRVGALVGGGIVAAIVSLITMLVCGGVLYLMTKGMNTGIDKIISMLAVCMVLGMAAFSYLRSHR

Radius of gyration: 18.36 Å; chains: 1; bounding box: 43×39×51 Å

pLDDT: mean 72.22, std 11.16, range [42.0, 90.88]